Protein AF-F1AC70-F1 (afdb_monomer_lite)

InterPro domains:
  IPR008948 L-Aspartase-like [SSF48557] (1-76)

Foldseek 3Di:
DVVDPPDDDPVLVVLLVVLVVVLVVLVVLVVVLVVPADDPGDCPNPVSCVPSVVSNVVSVVSSVVSVVVCVVPDDD

pLDDT: mean 96.77, std 3.47, range [74.31, 98.62]

Radius of gyration: 18.31 Å; chains: 1; bounding box: 36×34×50 Å

Organism: Ctenopharyngodon idella (NCBI:txid7959)

Structure (mmCIF, N/CA/C/O backbone):
data_AF-F1AC70-F1
#
_entry.id   AF-F1AC70-F1
#
loop_
_atom_site.group_PDB
_atom_site.id
_atom_site.type_symbol
_atom_site.label_atom_id
_atom_site.label_alt_id
_atom_site.label_comp_id
_atom_site.label_asym_id
_atom_site.label_entity_id
_atom_site.label_seq_id
_atom_site.pdbx_PDB_ins_code
_atom_site.Cartn_x
_atom_site.Cartn_y
_atom_site.Cartn_z
_atom_site.occupancy
_atom_site.B_iso_or_equiv
_atom_site.auth_seq_id
_atom_site.auth_comp_id
_atom_site.auth_asym_id
_atom_site.auth_atom_id
_atom_site.pdbx_PDB_model_num
ATOM 1 N N . SER A 1 1 ? -9.945 16.733 18.633 1.00 74.31 1 SER A N 1
ATOM 2 C CA . SER A 1 1 ? -10.145 18.152 18.270 1.00 74.31 1 SER A CA 1
ATOM 3 C C . SER A 1 1 ? -9.336 18.993 19.235 1.00 74.31 1 SER A C 1
ATOM 5 O O . SER A 1 1 ? -9.378 18.680 20.417 1.00 74.31 1 SER A O 1
ATOM 7 N N . SER A 1 2 ? -8.605 20.012 18.777 1.00 86.44 2 SER A N 1
ATOM 8 C CA . SER A 1 2 ? -7.862 20.911 19.678 1.00 86.44 2 SER A CA 1
ATOM 9 C C . SER A 1 2 ? -8.785 21.793 20.530 1.00 86.44 2 SER A C 1
ATOM 11 O O . SER A 1 2 ? -8.395 22.201 21.615 1.00 86.44 2 SER A O 1
ATOM 13 N N . ALA A 1 3 ? -10.019 22.042 20.073 1.00 93.69 3 ALA A N 1
ATOM 14 C CA . ALA A 1 3 ? -10.973 22.942 20.727 1.00 93.69 3 ALA A CA 1
ATOM 15 C C . ALA A 1 3 ? -12.072 22.238 21.548 1.00 93.69 3 ALA A C 1
ATOM 17 O O . ALA A 1 3 ? -12.8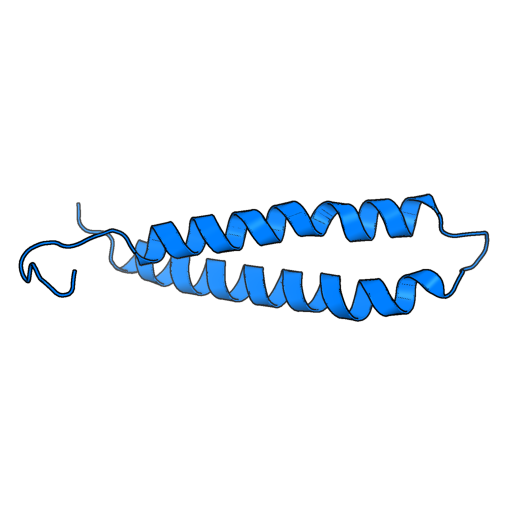00 22.891 22.286 1.00 93.69 3 ALA A O 1
ATOM 18 N N . MET A 1 4 ? -12.248 20.919 21.400 1.00 94.31 4 MET A N 1
ATOM 19 C CA . MET A 1 4 ? -13.376 20.187 22.001 1.00 94.31 4 MET A CA 1
ATOM 20 C C . MET A 1 4 ? -12.889 18.904 22.692 1.00 94.31 4 MET A C 1
ATOM 22 O O . MET A 1 4 ? -12.677 17.906 21.996 1.00 94.31 4 MET A O 1
ATOM 26 N N . PRO A 1 5 ? -12.732 18.898 24.033 1.00 88.50 5 PRO A N 1
ATOM 27 C CA . PRO A 1 5 ? -12.153 17.769 24.771 1.00 88.50 5 PRO A CA 1
ATOM 28 C C . PRO A 1 5 ? -13.053 16.525 24.818 1.00 88.50 5 PRO A C 1
ATOM 30 O O . PRO A 1 5 ? -12.552 15.410 24.919 1.00 88.50 5 PRO A O 1
ATOM 33 N N . TYR A 1 6 ? -14.374 16.685 24.696 1.00 92.31 6 TYR A N 1
ATOM 34 C CA . TYR A 1 6 ? -15.331 15.570 24.723 1.00 92.31 6 TYR A CA 1
ATOM 35 C C . TYR A 1 6 ? -15.485 14.853 23.371 1.00 92.31 6 TYR A C 1
ATOM 37 O O . TYR A 1 6 ? -16.000 13.738 23.314 1.00 92.31 6 TYR A O 1
ATOM 45 N N . LYS A 1 7 ? -15.059 15.473 22.261 1.00 96.00 7 LYS A N 1
ATOM 46 C CA . LYS A 1 7 ? -15.277 14.937 20.911 1.00 96.00 7 LYS A CA 1
ATOM 47 C C . LYS A 1 7 ? -14.228 13.875 20.568 1.00 96.00 7 LYS A C 1
ATOM 49 O O . LYS A 1 7 ? -13.064 14.206 20.331 1.00 96.00 7 LYS A O 1
ATOM 54 N N . ARG A 1 8 ? -14.658 12.614 20.466 1.00 92.31 8 ARG A N 1
ATOM 55 C CA . ARG A 1 8 ? -13.848 11.495 19.956 1.00 92.31 8 ARG A CA 1
ATOM 56 C C . ARG A 1 8 ? -14.210 11.193 18.501 1.00 92.31 8 ARG A C 1
ATOM 58 O O . ARG A 1 8 ? -15.372 10.967 18.192 1.00 92.31 8 ARG A O 1
ATOM 65 N N . ASN A 1 9 ? -13.202 11.176 17.633 1.00 95.12 9 ASN A N 1
ATOM 66 C CA . ASN A 1 9 ? -13.334 10.829 16.217 1.00 95.12 9 ASN A CA 1
ATOM 67 C C . ASN A 1 9 ? -12.657 9.476 15.947 1.00 95.12 9 ASN A C 1
ATOM 69 O O . ASN A 1 9 ? -11.659 9.165 16.611 1.00 95.12 9 ASN A O 1
ATOM 73 N N . PRO A 1 10 ? -13.101 8.713 14.937 1.00 95.94 10 PRO A N 1
ATOM 74 C CA . PRO A 1 10 ? -12.495 7.441 14.549 1.00 95.94 10 PRO A CA 1
ATOM 75 C C . PRO A 1 10 ? -11.199 7.632 13.728 1.00 95.94 10 PRO A C 1
ATOM 77 O O . PRO A 1 10 ? -11.013 7.016 12.682 1.00 95.94 10 PRO A O 1
ATOM 80 N N . MET A 1 11 ? -10.260 8.453 14.216 1.00 96.75 11 MET A N 1
ATOM 81 C CA . MET A 1 11 ? -9.057 8.876 13.473 1.00 96.75 11 MET A CA 1
ATOM 82 C C . MET A 1 11 ? -8.201 7.702 12.971 1.00 96.75 11 MET A C 1
ATOM 84 O O . MET A 1 11 ? -7.576 7.787 11.916 1.00 96.75 11 MET A O 1
ATOM 88 N N . ARG A 1 12 ? -8.151 6.595 13.727 1.00 96.56 12 ARG A N 1
ATOM 89 C CA . ARG A 1 12 ? -7.405 5.392 13.322 1.00 96.56 12 ARG A CA 1
ATOM 90 C C . ARG A 1 12 ? -8.028 4.744 12.083 1.00 96.56 12 ARG A C 1
ATOM 92 O O . ARG A 1 12 ? -7.297 4.408 11.159 1.00 96.56 12 ARG A O 1
ATOM 99 N N . ALA A 1 13 ? -9.356 4.632 12.040 1.00 97.00 13 ALA A N 1
ATOM 100 C CA . ALA A 1 13 ? -10.070 4.099 10.883 1.00 97.00 13 ALA A CA 1
ATOM 101 C C . ALA A 1 13 ? -9.950 5.040 9.673 1.00 97.00 13 ALA A C 1
ATOM 103 O O . ALA A 1 13 ? -9.678 4.584 8.565 1.00 97.00 13 ALA A O 1
ATOM 104 N N . GLU A 1 14 ? -10.049 6.357 9.889 1.00 98.25 14 GLU A N 1
ATOM 105 C CA . GLU A 1 14 ? -9.821 7.363 8.841 1.00 98.25 14 GLU A CA 1
ATOM 106 C C . GLU A 1 14 ? -8.415 7.237 8.229 1.00 98.25 14 GLU A C 1
ATOM 108 O O . GLU A 1 14 ? -8.258 7.263 7.005 1.00 98.25 14 GLU A O 1
ATOM 113 N N . ARG A 1 15 ? -7.391 7.021 9.067 1.00 97.75 15 ARG A N 1
ATOM 114 C CA . ARG A 1 15 ? -6.016 6.770 8.615 1.00 97.75 15 ARG A CA 1
ATOM 115 C C . ARG A 1 15 ? -5.904 5.481 7.800 1.00 97.75 15 ARG A C 1
ATOM 117 O O . ARG A 1 15 ? -5.274 5.513 6.745 1.00 97.75 15 ARG A O 1
ATOM 124 N N . CYS A 1 16 ? -6.526 4.384 8.243 1.00 98.12 16 CYS A N 1
ATOM 125 C CA . CYS A 1 16 ? -6.559 3.133 7.477 1.00 98.12 16 CYS A CA 1
ATOM 126 C C . CYS A 1 16 ? -7.158 3.348 6.082 1.00 98.12 16 CYS A C 1
ATOM 128 O O . CYS A 1 16 ? -6.541 2.953 5.099 1.00 98.12 16 CYS A O 1
ATOM 130 N N . CYS A 1 17 ? -8.297 4.039 5.974 1.00 98.25 17 CYS A N 1
ATOM 131 C CA . CYS A 1 17 ? -8.915 4.351 4.681 1.00 98.25 17 CYS A CA 1
ATOM 132 C C . CYS A 1 17 ? -8.008 5.214 3.792 1.00 98.25 17 CYS A C 1
ATOM 134 O O . CYS A 1 17 ? -7.944 5.009 2.579 1.00 98.25 17 CYS A O 1
ATOM 136 N N . SER A 1 18 ? -7.295 6.181 4.378 1.00 98.31 18 SER A N 1
ATOM 137 C CA . SER A 1 18 ? -6.373 7.034 3.628 1.00 98.31 18 SER A CA 1
ATOM 138 C C . SER A 1 18 ? -5.198 6.249 3.043 1.00 98.31 18 SER A C 1
ATOM 140 O O . SER A 1 18 ? -4.874 6.429 1.871 1.00 98.31 18 SER A O 1
ATOM 142 N N . LEU A 1 19 ? -4.582 5.370 3.836 1.00 98.38 19 LEU A N 1
ATOM 143 C CA . LEU A 1 19 ? -3.468 4.528 3.394 1.00 98.38 19 LEU A CA 1
ATOM 144 C C . LEU A 1 19 ? -3.929 3.443 2.414 1.00 98.38 19 LEU A C 1
ATOM 146 O O . LEU A 1 19 ? -3.274 3.214 1.402 1.00 98.38 19 LEU A O 1
ATOM 150 N N . ALA A 1 20 ? -5.090 2.829 2.657 1.00 98.38 20 ALA A N 1
ATOM 151 C CA . ALA A 1 20 ? -5.660 1.825 1.761 1.00 98.38 20 ALA A CA 1
ATOM 152 C C . ALA A 1 20 ? -5.903 2.392 0.356 1.00 98.38 20 ALA A C 1
ATOM 154 O O . ALA A 1 20 ? -5.638 1.715 -0.633 1.00 98.38 20 ALA A O 1
ATOM 155 N N . ARG A 1 21 ? -6.320 3.662 0.250 1.00 98.50 21 ARG A N 1
ATOM 156 C CA . ARG A 1 21 ? -6.462 4.344 -1.045 1.00 98.50 21 ARG A CA 1
ATOM 157 C C . ARG A 1 21 ? -5.141 4.411 -1.815 1.00 98.50 21 ARG A C 1
ATOM 159 O O . ARG A 1 21 ? -5.140 4.201 -3.023 1.00 98.50 21 ARG A O 1
ATOM 166 N N . HIS A 1 22 ? -4.033 4.699 -1.132 1.00 98.00 22 HIS A N 1
ATOM 167 C CA . HIS A 1 22 ? -2.712 4.715 -1.760 1.00 98.00 22 HIS A CA 1
ATOM 168 C C . HIS A 1 22 ? -2.279 3.306 -2.186 1.00 98.00 22 HIS A C 1
ATOM 170 O O . HIS A 1 22 ? -1.858 3.123 -3.323 1.00 98.00 22 HIS A O 1
ATOM 176 N N . LEU A 1 23 ? -2.492 2.301 -1.330 1.00 98.19 23 LEU A N 1
ATOM 177 C CA . LEU A 1 23 ? -2.194 0.904 -1.652 1.00 98.19 23 LEU A CA 1
ATOM 178 C C . LEU A 1 23 ? -2.957 0.415 -2.895 1.00 98.19 23 LEU A C 1
ATOM 180 O O . LEU A 1 23 ? -2.390 -0.274 -3.736 1.00 98.19 23 LEU A O 1
ATOM 184 N N . MET A 1 24 ? -4.225 0.811 -3.039 1.00 98.31 24 MET A N 1
ATOM 185 C CA . MET A 1 24 ? -5.015 0.531 -4.241 1.00 98.31 24 MET A CA 1
ATOM 186 C C . MET A 1 24 ? -4.467 1.246 -5.480 1.00 98.31 24 MET A C 1
ATOM 188 O O . MET A 1 24 ? -4.501 0.675 -6.564 1.00 98.31 24 MET A O 1
ATOM 192 N N . ALA A 1 25 ? -3.971 2.478 -5.342 1.00 97.81 25 ALA A N 1
ATOM 193 C CA . ALA A 1 25 ? -3.419 3.239 -6.461 1.00 97.81 25 ALA A CA 1
ATOM 194 C C . ALA A 1 25 ? -2.115 2.627 -6.999 1.00 97.81 25 ALA A C 1
ATOM 196 O O . ALA A 1 25 ? -1.917 2.604 -8.209 1.00 97.81 25 ALA A O 1
ATOM 197 N N . LEU A 1 26 ? -1.272 2.063 -6.125 1.00 97.75 26 LEU A N 1
ATOM 198 C CA . LEU A 1 26 ? 0.008 1.448 -6.504 1.00 97.75 26 LEU A CA 1
ATOM 199 C C . LEU A 1 26 ? -0.129 0.252 -7.462 1.00 97.75 26 LEU A C 1
ATOM 201 O O . LEU A 1 26 ? 0.857 -0.142 -8.074 1.00 97.75 26 LEU A O 1
ATOM 205 N N . VAL A 1 27 ? -1.324 -0.326 -7.642 1.00 97.88 27 VAL A N 1
ATOM 206 C CA . VAL A 1 27 ? -1.531 -1.465 -8.557 1.00 97.88 27 VAL A CA 1
ATOM 207 C C . VAL A 1 27 ? -1.250 -1.118 -10.023 1.00 97.88 27 VAL A C 1
ATOM 209 O O . VAL A 1 27 ? -0.889 -1.999 -10.803 1.00 97.88 27 VAL A O 1
ATOM 212 N N . SER A 1 28 ? -1.392 0.151 -10.420 1.00 98.00 28 SER A N 1
ATOM 213 C CA . SER A 1 28 ? -1.145 0.566 -11.804 1.00 98.00 28 SER A CA 1
ATOM 214 C C . SER A 1 28 ? 0.310 0.388 -12.220 1.00 98.00 28 SER A C 1
ATOM 216 O O . SER A 1 28 ? 0.577 0.107 -13.385 1.00 98.00 28 SER A O 1
ATOM 218 N N . ASP A 1 29 ? 1.234 0.522 -11.275 1.00 97.88 29 ASP A N 1
ATOM 219 C CA . ASP A 1 29 ? 2.670 0.475 -11.514 1.00 97.88 29 ASP A CA 1
ATOM 220 C C . ASP A 1 29 ? 3.132 -0.889 -12.054 1.00 97.88 29 ASP A C 1
ATOM 222 O O . ASP A 1 29 ? 3.635 -0.938 -13.182 1.00 97.88 29 ASP A O 1
ATOM 226 N N . PRO A 1 30 ? 2.913 -2.022 -11.349 1.00 97.94 30 PRO A N 1
ATOM 227 C CA . PRO A 1 30 ? 3.294 -3.331 -11.865 1.00 97.94 30 PRO A CA 1
ATOM 228 C C . PRO A 1 30 ? 2.500 -3.719 -13.116 1.00 97.94 30 PRO A C 1
ATOM 230 O O . PRO A 1 30 ? 3.054 -4.398 -13.979 1.00 97.94 30 PRO A O 1
ATOM 233 N N . LEU A 1 31 ? 1.241 -3.278 -13.253 1.00 98.50 31 LEU A N 1
ATOM 234 C CA . LEU A 1 31 ? 0.446 -3.517 -14.464 1.00 98.50 31 LEU A CA 1
ATOM 235 C C . LEU A 1 31 ? 1.093 -2.864 -15.691 1.00 98.50 31 LEU A C 1
ATOM 237 O O . LEU A 1 31 ? 1.270 -3.520 -16.717 1.00 98.50 31 LEU A O 1
ATOM 241 N N . GLN A 1 32 ? 1.488 -1.594 -15.576 1.00 98.44 32 GLN A N 1
ATOM 242 C CA . GLN A 1 32 ? 2.156 -0.875 -16.657 1.00 98.44 32 GLN A CA 1
ATOM 243 C C . GLN A 1 32 ? 3.529 -1.475 -16.948 1.00 98.44 32 GLN A C 1
ATOM 245 O O . GLN A 1 32 ? 3.803 -1.797 -18.102 1.00 98.44 32 GLN A O 1
ATOM 250 N N . THR A 1 33 ? 4.355 -1.709 -15.921 1.00 98.19 33 THR A N 1
ATOM 251 C CA . THR A 1 33 ? 5.686 -2.316 -16.089 1.00 98.19 33 THR A CA 1
ATOM 252 C C . THR A 1 33 ? 5.609 -3.674 -16.790 1.00 98.19 33 THR A C 1
ATOM 254 O O . THR A 1 33 ? 6.369 -3.918 -17.722 1.00 98.19 33 THR A O 1
ATOM 257 N N . ALA A 1 34 ? 4.677 -4.549 -16.402 1.00 98.00 34 ALA A N 1
ATOM 258 C CA . ALA A 1 34 ? 4.528 -5.859 -17.035 1.00 98.00 34 ALA A CA 1
ATOM 259 C C . ALA A 1 34 ? 4.049 -5.763 -18.493 1.00 98.00 34 ALA A C 1
ATOM 261 O O . ALA A 1 34 ? 4.477 -6.556 -19.327 1.00 98.00 34 ALA A O 1
ATOM 262 N N . SER A 1 35 ? 3.188 -4.791 -18.812 1.00 98.19 35 SER A N 1
ATOM 263 C CA . SER A 1 35 ? 2.618 -4.639 -20.158 1.00 98.19 35 SER A CA 1
ATOM 264 C C . SER A 1 35 ? 3.625 -4.211 -21.232 1.00 98.19 35 SER A C 1
ATOM 266 O O . SER A 1 35 ? 3.384 -4.451 -22.413 1.00 98.19 35 SER A O 1
ATOM 268 N N . VAL A 1 36 ? 4.741 -3.587 -20.835 1.00 98.12 36 VAL A N 1
ATOM 269 C CA . VAL A 1 36 ? 5.734 -3.008 -21.758 1.00 98.12 36 VAL A CA 1
ATOM 270 C C . VAL A 1 36 ? 7.113 -3.658 -21.669 1.00 98.12 36 VAL A C 1
ATOM 272 O O . VAL A 1 36 ? 8.038 -3.182 -22.317 1.00 98.12 36 VAL A O 1
ATOM 275 N N . GLN A 1 37 ? 7.271 -4.744 -20.909 1.00 97.69 37 GLN A N 1
ATOM 276 C CA . GLN A 1 37 ? 8.536 -5.480 -20.870 1.00 97.69 37 GLN A CA 1
ATOM 277 C C . GLN A 1 37 ? 8.831 -6.148 -22.211 1.00 97.69 37 GLN A C 1
ATOM 279 O O . GLN A 1 37 ? 7.984 -6.854 -22.760 1.00 97.69 37 GLN A O 1
ATOM 284 N N . TRP A 1 38 ? 10.035 -5.931 -22.744 1.00 97.38 38 TRP A N 1
ATOM 285 C CA . TRP A 1 38 ? 10.415 -6.484 -24.045 1.00 97.38 38 TRP A CA 1
ATOM 286 C C . TRP A 1 38 ? 11.314 -7.713 -23.906 1.00 97.38 38 TRP A C 1
ATOM 288 O O . TRP A 1 38 ? 12.345 -7.669 -23.233 1.00 97.38 38 TRP A O 1
ATOM 298 N N . LEU A 1 39 ? 10.934 -8.774 -24.630 1.00 96.88 39 LEU A N 1
ATOM 299 C CA . LEU A 1 39 ? 11.673 -10.034 -24.774 1.00 96.88 39 LEU A CA 1
ATOM 300 C C . LEU A 1 39 ? 12.107 -10.617 -23.417 1.00 96.88 39 LEU A C 1
ATOM 302 O O . LEU A 1 39 ? 11.260 -10.874 -22.565 1.00 96.88 39 LEU A O 1
ATOM 306 N N . GLU A 1 40 ? 13.405 -10.860 -23.221 1.00 97.69 40 GLU A N 1
ATOM 307 C CA . GLU A 1 40 ? 13.936 -11.463 -22.005 1.00 97.69 40 GLU A CA 1
ATOM 308 C C . GLU A 1 40 ? 13.926 -10.507 -20.809 1.00 97.69 40 GLU A C 1
ATOM 310 O O . GLU A 1 40 ? 13.821 -11.010 -19.690 1.00 97.69 40 GLU A O 1
ATOM 315 N N . ARG A 1 41 ? 14.0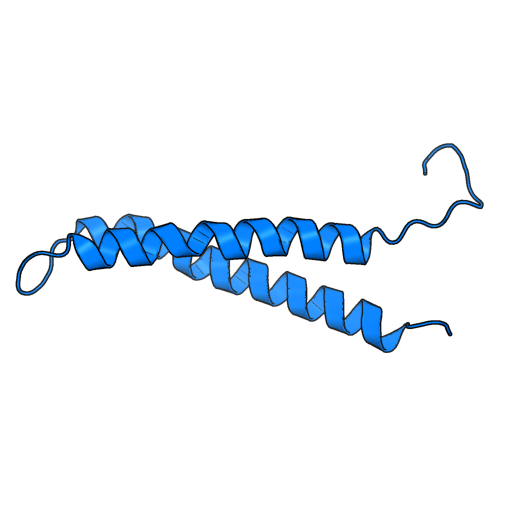77 -9.180 -21.031 1.00 97.56 41 ARG A N 1
ATOM 316 C CA . ARG A 1 41 ? 13.983 -8.094 -20.024 1.00 97.56 41 ARG A CA 1
ATOM 317 C C . ARG A 1 41 ? 14.483 -6.731 -20.550 1.00 97.56 41 ARG A C 1
ATOM 319 O O . ARG A 1 41 ? 15.578 -6.637 -21.101 1.00 97.56 41 ARG A O 1
ATOM 326 N N . THR A 1 42 ? 13.793 -5.647 -20.192 1.00 97.50 42 THR A N 1
ATOM 327 C CA . THR A 1 42 ? 14.256 -4.243 -20.241 1.00 97.50 42 THR A CA 1
ATOM 328 C C . THR A 1 42 ? 14.402 -3.651 -18.828 1.00 97.50 42 THR A C 1
ATOM 330 O O . THR A 1 42 ? 13.733 -4.080 -17.893 1.00 97.50 42 THR A O 1
ATOM 333 N N . LEU A 1 43 ? 15.335 -2.708 -18.624 1.00 98.38 43 LEU A N 1
ATOM 334 C CA . LEU A 1 43 ? 15.725 -2.217 -17.282 1.00 98.38 43 LEU A CA 1
ATOM 335 C C . LEU A 1 43 ? 14.828 -1.090 -16.723 1.00 98.38 43 LEU A C 1
ATOM 337 O O . LEU A 1 43 ? 15.000 -0.670 -15.578 1.00 98.38 43 LEU A O 1
ATOM 341 N N . ASP A 1 44 ? 13.869 -0.606 -17.507 1.00 97.19 44 ASP A N 1
ATOM 342 C CA . ASP A 1 44 ? 12.857 0.380 -17.106 1.00 97.19 44 ASP A CA 1
ATOM 343 C C . ASP A 1 44 ? 12.016 -0.084 -15.900 1.00 97.19 44 ASP A C 1
ATOM 345 O O . ASP A 1 44 ? 11.545 0.741 -15.116 1.00 97.19 44 ASP A O 1
ATOM 349 N N . ASP A 1 45 ? 11.939 -1.398 -15.664 1.00 97.88 45 ASP A N 1
ATOM 350 C CA . ASP A 1 45 ? 11.316 -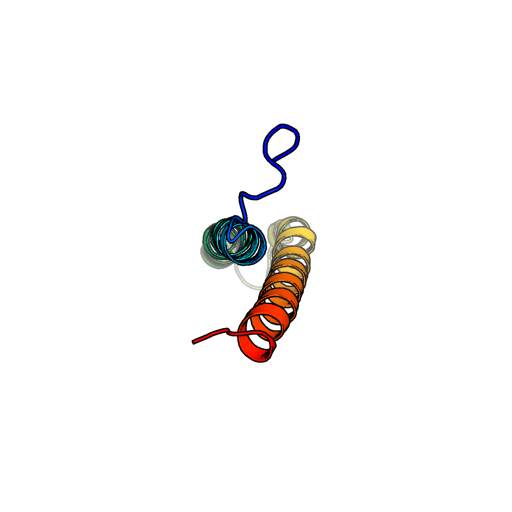1.991 -14.480 1.00 97.88 45 ASP A CA 1
ATOM 351 C C . ASP A 1 45 ? 12.018 -1.617 -13.161 1.00 97.88 45 ASP A C 1
ATOM 353 O O . ASP A 1 45 ? 11.389 -1.559 -12.101 1.00 97.88 45 ASP A O 1
ATOM 357 N N . SER A 1 46 ? 13.333 -1.374 -13.191 1.00 98.25 46 SER A N 1
ATOM 358 C CA . SER A 1 46 ? 14.151 -1.355 -11.977 1.00 98.25 46 SER A CA 1
ATOM 359 C C . SER A 1 46 ? 13.855 -0.174 -11.063 1.00 98.25 46 SER A C 1
ATOM 361 O O . SER A 1 46 ? 13.947 -0.337 -9.846 1.00 98.25 46 SER A O 1
ATOM 363 N N . ALA A 1 47 ? 13.598 1.014 -11.608 1.00 98.31 47 ALA A N 1
ATOM 364 C CA . ALA A 1 47 ? 13.346 2.197 -10.790 1.00 98.31 47 ALA A CA 1
ATOM 365 C C . ALA A 1 47 ? 11.961 2.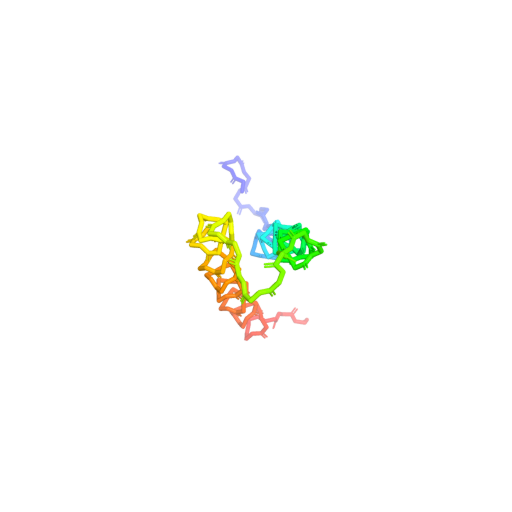114 -10.141 1.00 98.31 47 ALA A C 1
ATOM 367 O O . ALA A 1 47 ? 11.851 2.277 -8.927 1.00 98.31 47 ALA A O 1
ATOM 368 N N . ASN A 1 48 ? 10.937 1.767 -10.930 1.00 98.19 48 ASN A N 1
ATOM 369 C CA . ASN A 1 48 ? 9.567 1.624 -10.446 1.00 98.19 48 ASN A CA 1
ATOM 370 C C . ASN A 1 48 ? 9.490 0.592 -9.309 1.00 98.19 48 ASN A C 1
ATOM 372 O O . ASN A 1 48 ? 9.026 0.905 -8.216 1.00 98.19 48 ASN A O 1
ATOM 376 N N . ARG A 1 49 ? 10.058 -0.603 -9.512 1.00 98.06 49 ARG A N 1
ATOM 377 C CA . ARG A 1 49 ? 10.005 -1.697 -8.528 1.00 98.06 49 ARG A CA 1
ATOM 378 C C . ARG A 1 49 ? 10.686 -1.374 -7.196 1.00 98.06 49 ARG A C 1
ATOM 380 O O . ARG A 1 49 ? 10.338 -1.974 -6.185 1.00 98.06 49 ARG A O 1
AT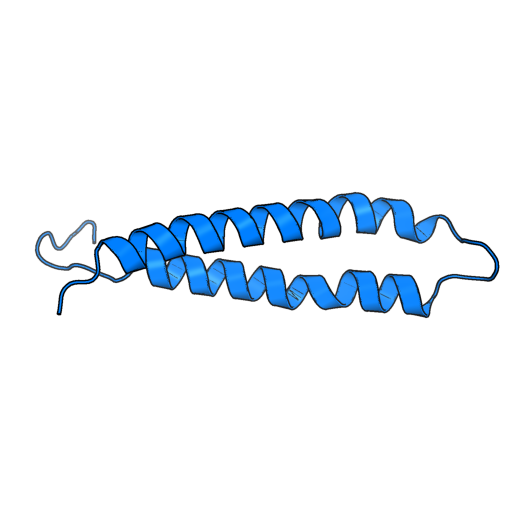OM 387 N N . ARG A 1 50 ? 11.653 -0.450 -7.165 1.00 98.44 50 ARG A N 1
ATOM 388 C CA . ARG A 1 50 ? 12.304 0.001 -5.917 1.00 98.44 50 ARG A CA 1
ATOM 389 C C . ARG A 1 50 ? 11.423 0.931 -5.086 1.00 98.44 50 ARG A C 1
ATOM 391 O O . ARG A 1 50 ? 11.717 1.118 -3.913 1.00 98.44 50 ARG A O 1
ATOM 398 N N . ILE A 1 51 ? 10.387 1.504 -5.690 1.00 98.00 51 ILE A N 1
ATOM 399 C CA . ILE A 1 51 ? 9.448 2.422 -5.045 1.00 98.00 51 ILE A CA 1
ATOM 400 C C . ILE A 1 51 ? 8.160 1.664 -4.730 1.00 98.00 51 ILE A C 1
ATOM 402 O O . ILE A 1 51 ? 7.833 1.458 -3.564 1.00 98.00 51 ILE A O 1
ATOM 406 N N . SER A 1 52 ? 7.489 1.148 -5.764 1.00 97.69 52 SER A N 1
ATOM 407 C CA . SER A 1 52 ? 6.157 0.552 -5.639 1.00 97.69 52 SER A CA 1
ATOM 408 C C . SER A 1 52 ? 6.146 -0.699 -4.758 1.00 97.69 52 SER A C 1
ATOM 410 O O . SER A 1 52 ? 5.227 -0.873 -3.956 1.00 97.69 52 SER A O 1
ATOM 412 N N . LEU A 1 53 ? 7.183 -1.550 -4.828 1.00 97.88 53 LEU A N 1
ATOM 413 C CA . LEU A 1 53 ? 7.233 -2.757 -3.998 1.00 97.88 53 LEU A CA 1
ATOM 414 C C . LEU A 1 53 ? 7.406 -2.412 -2.510 1.00 97.88 53 LEU A C 1
ATOM 416 O O . LEU A 1 53 ? 6.505 -2.763 -1.749 1.00 97.88 53 LEU A O 1
ATOM 420 N N . PRO A 1 54 ? 8.466 -1.712 -2.046 1.00 98.31 54 PRO A N 1
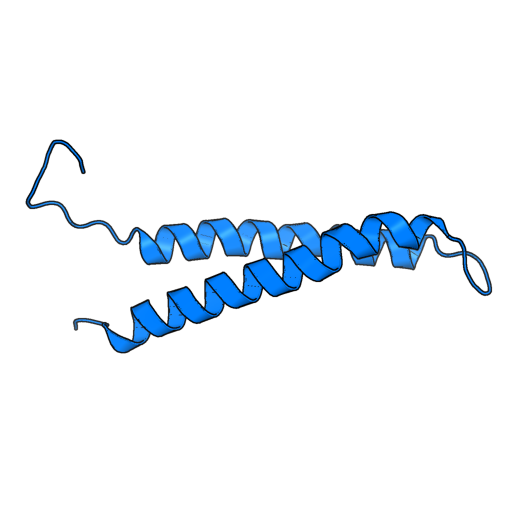ATOM 421 C CA . PRO A 1 54 ? 8.598 -1.405 -0.621 1.00 98.31 54 PRO A CA 1
ATOM 422 C C . PRO A 1 54 ? 7.436 -0.574 -0.075 1.00 98.31 54 PRO A C 1
ATOM 424 O O . PRO A 1 54 ? 6.942 -0.877 1.009 1.00 98.31 54 PRO A O 1
ATOM 427 N N . GLU A 1 55 ? 6.957 0.425 -0.824 1.00 98.19 55 GLU A N 1
ATOM 428 C CA . GLU A 1 55 ? 5.829 1.252 -0.388 1.00 98.19 55 GLU A CA 1
ATOM 429 C C . GLU A 1 55 ? 4.550 0.432 -0.209 1.00 98.19 55 GLU A C 1
ATOM 431 O O . GLU A 1 55 ? 3.848 0.622 0.785 1.00 98.19 55 GLU A O 1
ATOM 436 N N . SER A 1 56 ? 4.269 -0.526 -1.101 1.00 98.31 56 SER A N 1
ATOM 437 C CA . SER A 1 56 ? 3.095 -1.397 -0.966 1.00 98.31 56 SER A CA 1
ATOM 438 C C . SER A 1 56 ? 3.145 -2.244 0.311 1.00 98.31 56 SER A C 1
ATOM 440 O O . SER A 1 56 ? 2.162 -2.290 1.055 1.00 98.31 56 SER A O 1
ATOM 442 N N . PHE A 1 57 ? 4.301 -2.839 0.630 1.00 98.50 57 PHE A N 1
ATOM 443 C CA . PHE A 1 57 ? 4.469 -3.647 1.840 1.00 98.50 57 PHE A CA 1
ATOM 444 C C . PHE A 1 57 ? 4.422 -2.801 3.114 1.00 98.50 57 PHE A C 1
ATOM 446 O O . PHE A 1 57 ? 3.711 -3.162 4.048 1.00 98.50 57 PHE A O 1
ATOM 453 N N . LEU A 1 58 ? 5.114 -1.658 3.149 1.00 98.50 58 LEU A N 1
ATOM 454 C CA . LEU A 1 58 ? 5.097 -0.760 4.310 1.00 98.50 58 LEU A CA 1
ATOM 455 C C . LEU A 1 58 ? 3.701 -0.179 4.558 1.00 98.50 58 LEU A C 1
ATOM 457 O O . LEU A 1 58 ? 3.247 -0.092 5.699 1.00 98.50 58 LEU A O 1
ATOM 461 N N . THR A 1 59 ? 2.987 0.185 3.492 1.00 98.38 59 THR A N 1
ATOM 462 C CA . THR A 1 59 ? 1.615 0.692 3.596 1.00 98.38 59 THR A CA 1
ATOM 463 C C . THR A 1 59 ? 0.681 -0.390 4.137 1.00 98.38 59 THR A C 1
ATOM 465 O O . THR A 1 59 ? -0.098 -0.118 5.052 1.00 98.38 59 THR A O 1
ATOM 468 N N . ALA A 1 60 ? 0.775 -1.620 3.621 1.00 98.50 60 ALA A N 1
ATOM 469 C CA . ALA A 1 60 ? -0.019 -2.748 4.102 1.00 98.50 60 ALA A CA 1
ATOM 470 C C . ALA A 1 60 ? 0.278 -3.087 5.573 1.00 98.50 60 ALA A C 1
ATOM 472 O O . ALA A 1 60 ? -0.658 -3.267 6.351 1.00 98.50 60 ALA A O 1
ATOM 473 N N . ASP A 1 61 ? 1.550 -3.105 5.974 1.00 98.62 61 ASP A N 1
ATOM 474 C CA . ASP A 1 61 ? 1.975 -3.374 7.352 1.00 98.62 61 ASP A CA 1
ATOM 475 C C . ASP A 1 61 ? 1.371 -2.372 8.351 1.00 98.62 61 ASP A C 1
ATOM 477 O O . ASP A 1 61 ? 0.760 -2.755 9.355 1.00 98.62 61 ASP A O 1
ATOM 481 N N . ILE A 1 62 ? 1.433 -1.075 8.030 1.00 98.38 62 ILE A N 1
ATOM 482 C CA . ILE A 1 62 ? 0.858 -0.019 8.874 1.00 98.38 62 ILE A CA 1
ATOM 483 C C . ILE A 1 62 ? -0.669 -0.137 8.945 1.00 98.38 62 ILE A C 1
ATOM 485 O O . ILE A 1 62 ? -1.252 0.088 10.014 1.00 98.38 62 ILE A O 1
ATOM 489 N N . ILE A 1 63 ? -1.332 -0.473 7.832 1.00 98.56 63 ILE A N 1
ATOM 490 C CA . ILE A 1 63 ? -2.785 -0.687 7.803 1.00 98.56 63 ILE A CA 1
ATOM 491 C C . ILE A 1 63 ? -3.158 -1.852 8.717 1.00 98.56 63 ILE A C 1
ATOM 493 O O . ILE A 1 63 ? -4.025 -1.675 9.569 1.00 98.56 63 ILE A O 1
ATOM 497 N N . LEU A 1 64 ? -2.502 -3.008 8.579 1.00 98.56 64 LEU A N 1
ATOM 498 C CA . LEU A 1 64 ? -2.800 -4.207 9.366 1.00 98.56 64 LEU A CA 1
ATOM 499 C C . LEU A 1 64 ? -2.533 -3.983 10.855 1.00 98.56 64 LEU A C 1
ATOM 501 O O . LEU A 1 64 ? -3.414 -4.241 11.672 1.00 98.56 64 LEU A O 1
ATOM 505 N N . SER A 1 65 ? -1.384 -3.403 11.200 1.00 98.25 65 SER A N 1
ATOM 506 C CA . SER A 1 65 ? -1.039 -3.063 12.585 1.00 98.25 65 SER A CA 1
ATOM 507 C C . SER A 1 65 ? -2.035 -2.072 13.200 1.00 98.25 65 SER A C 1
ATOM 509 O O . SER A 1 65 ? -2.455 -2.211 14.351 1.00 98.25 65 SER A O 1
ATOM 511 N N . THR A 1 66 ? -2.472 -1.066 12.431 1.00 97.75 66 THR A N 1
ATOM 512 C CA . THR A 1 66 ? -3.494 -0.114 12.897 1.00 97.75 66 THR A CA 1
ATOM 513 C C . THR A 1 66 ? -4.860 -0.788 13.033 1.00 97.75 66 THR A C 1
ATOM 515 O O . THR A 1 66 ? -5.589 -0.491 13.978 1.00 97.75 66 THR A O 1
ATOM 518 N N . LEU A 1 67 ? -5.217 -1.682 12.110 1.00 98.06 67 LEU A N 1
ATOM 519 C CA . LEU A 1 67 ? -6.503 -2.367 12.110 1.00 98.06 67 LEU A CA 1
ATOM 520 C C . LEU A 1 67 ? -6.612 -3.355 13.271 1.00 98.06 67 LEU A C 1
ATOM 522 O O . LEU A 1 67 ? -7.625 -3.328 13.962 1.00 98.06 67 LEU A O 1
ATOM 526 N N . GLN A 1 68 ? -5.557 -4.125 13.552 1.00 98.25 68 GLN A N 1
ATOM 527 C CA . GLN A 1 68 ? -5.477 -4.996 14.727 1.00 98.25 68 GLN A CA 1
ATOM 528 C C . GLN A 1 68 ? -5.756 -4.206 16.012 1.00 98.25 68 GLN A C 1
ATOM 530 O O . GLN A 1 68 ? -6.614 -4.580 16.813 1.00 98.25 68 GLN A O 1
ATOM 535 N N . ASN A 1 69 ? -5.111 -3.046 16.160 1.00 96.94 69 ASN A N 1
ATOM 536 C CA . ASN A 1 69 ? -5.314 -2.173 17.309 1.00 96.94 69 ASN A CA 1
ATOM 537 C C . ASN A 1 69 ? -6.749 -1.617 17.421 1.00 96.94 69 ASN A C 1
ATOM 539 O O . ASN A 1 69 ? -7.222 -1.356 18.526 1.00 96.94 69 ASN A O 1
ATOM 543 N N . ILE A 1 70 ? -7.441 -1.401 16.297 1.00 96.88 70 ILE A N 1
ATOM 544 C CA . ILE A 1 70 ? -8.860 -1.020 16.302 1.00 96.88 70 ILE A CA 1
ATOM 545 C C . ILE A 1 70 ? -9.709 -2.206 16.762 1.00 96.88 70 ILE A C 1
ATOM 547 O O . ILE A 1 70 ? -10.567 -2.032 17.623 1.00 96.88 70 ILE A O 1
ATOM 551 N N . THR A 1 71 ? -9.471 -3.395 16.206 1.00 97.25 71 THR A N 1
ATOM 552 C CA . THR A 1 71 ? -10.308 -4.574 16.449 1.00 97.25 71 THR A CA 1
ATOM 553 C C . THR A 1 71 ? -10.178 -5.129 17.864 1.00 97.25 71 THR A C 1
ATOM 555 O O . THR A 1 71 ? -11.171 -5.567 18.430 1.00 97.25 71 THR A O 1
ATOM 558 N N . GLU A 1 72 ? -8.992 -5.060 18.471 1.00 97.38 72 GLU A N 1
ATOM 559 C CA . GLU A 1 72 ? -8.772 -5.471 19.868 1.00 97.38 72 GLU A CA 1
ATOM 560 C C . GLU A 1 72 ? -9.447 -4.528 20.878 1.00 97.38 72 GLU A C 1
ATOM 562 O O . GLU A 1 72 ? -9.747 -4.926 22.000 1.00 97.38 72 GLU A O 1
ATOM 567 N N . GLY A 1 73 ? -9.685 -3.272 20.487 1.00 93.06 73 GLY A N 1
ATOM 568 C CA . GLY A 1 73 ? -10.267 -2.224 21.327 1.00 93.06 73 GLY A CA 1
ATOM 569 C C . GLY A 1 73 ? -11.696 -1.837 20.947 1.00 93.06 73 GLY A C 1
ATOM 570 O O . GLY A 1 73 ? -12.115 -0.718 21.257 1.00 93.06 73 GLY A O 1
ATOM 571 N N . LEU A 1 74 ? -12.420 -2.706 20.236 1.00 94.38 74 LEU A N 1
ATOM 572 C CA . LEU A 1 74 ? -13.807 -2.457 19.843 1.00 94.38 74 LEU A CA 1
ATOM 573 C C . LEU A 1 74 ? -14.705 -2.349 21.082 1.00 94.38 74 LEU A C 1
ATOM 575 O O . LEU A 1 74 ? -14.729 -3.234 21.933 1.00 94.38 74 LEU A O 1
ATOM 579 N N . VAL A 1 75 ? -15.462 -1.256 21.158 1.00 93.56 75 VAL A N 1
ATOM 580 C CA . VAL A 1 75 ? -16.500 -1.040 22.171 1.00 93.56 75 VAL A CA 1
ATOM 581 C C . VAL A 1 75 ? -17.849 -1.242 21.491 1.00 93.56 75 VAL A C 1
ATOM 583 O O . VAL A 1 75 ? -18.100 -0.614 20.459 1.00 93.56 75 VAL A O 1
ATOM 586 N N . VAL A 1 76 ? -18.670 -2.131 22.055 1.00 90.38 76 VAL A N 1
ATOM 587 C CA . VAL A 1 76 ? -20.037 -2.449 21.605 1.00 90.38 76 VAL A CA 1
ATOM 588 C C . VAL A 1 76 ? -21.045 -1.737 22.492 1.00 90.38 76 VAL A C 1
ATOM 590 O O . VAL A 1 76 ? -20.841 -1.760 23.727 1.00 90.38 76 VAL A O 1
#

Sequence (76 aa):
SSAMPYKRNPMRAERCCSLARHLMALVSDPLQTASVQWLERTLDDSANRRISLPESFLTADIILSTLQNITEGLVV

Secondary structure (DSSP, 8-state):
--S-TT----HHHHHHHHHHHHHHHTTHHHHHHHHT--TT--TTHHHHHHHHHHHHHHHHHHHHHHHHHHHHT---